Protein AF-A0A5X1YH06-F1 (afdb_monomer)

Solvent-accessible surface area (backbone atoms only — not comparable to full-atom values): 9159 Å² total; per-residue (Å²): 137,83,80,88,64,97,57,54,63,43,76,44,74,48,80,100,64,47,74,45,70,73,28,39,38,62,63,60,91,98,53,84,82,88,75,59,94,88,47,48,71,49,69,48,40,72,98,68,38,80,88,56,46,36,31,66,46,77,48,51,78,91,50,57,86,75,88,73,58,96,88,43,54,69,51,70,48,87,67,61,30,33,47,31,45,50,96,90,47,80,46,78,42,47,48,94,49,87,85,82,89,73,100,66,96,72,88,85,75,99,62,90,84,87,70,95,63,85,53,67,44,62,72,96,60,94,42,55,40,60,64,77,72,74,116

Organism: Salmonella anatum (NCBI:txid58712)

Radius of gyration: 21.92 Å; Cα contacts (8 Å, |Δi|>4): 158; chains: 1; bounding box: 45×40×66 Å

InterPro domains:
  IPR013046 Phage baseplate assembly protein V/Gp45 [TIGR01644] (3-105)
  IPR053861 Bacteriophag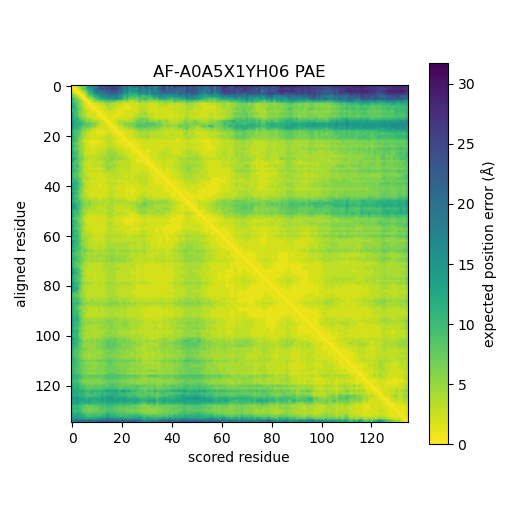e Mu Gp45, N-terminal [PF06890] (3-62)

Secondary structure (DSSP, 8-state):
---S-SSEEEEEE-GGG-EEEEEEE-PPTT----PPTT-EEEEE-GGG-TTS-EEEEEE-TTT------TT-EEEE-TTS-EEEE-SS-EEEE-TTS-----S-S----SS----SS--BSSTTTT--BTTTT--

Nearest PDB structures (foldseek):
  3vto-assembly2_Q  TM=6.132E-01  e=9.838E-02  Muvirus mu
  3vto-assembly2_P  TM=6.714E-01  e=1.768E-01  Muvirus mu
  3le4-assembly1_A-2  TM=3.012E-01  e=1.955E+00  Homo sapiens
  6jjz-assembly2_B  TM=3.883E-01  e=8.977E+00  Mus musculus

Sequence (135 aa):
MDTVRKCQTAGLKLIAGEKKENVEHLEPYGFTSAAQNGAEAVVLFPGGDRSHGVAVVVADRRFRLKGLARGEVALYDDQGQSVTLTRAGIVINGGGKPVIFTNATKARFEMPIESTGDIRDNCDSSGKTMAEMRT

Structure (mmCIF, N/CA/C/O backbone):
data_AF-A0A5X1YH06-F1
#
_entry.id   AF-A0A5X1YH06-F1
#
loop_
_atom_site.group_PDB
_atom_site.id
_atom_site.type_symbol
_atom_site.label_atom_id
_atom_site.label_alt_id
_atom_site.label_comp_id
_atom_site.label_asym_id
_atom_site.label_entity_id
_atom_site.label_seq_id
_atom_site.pdbx_PDB_ins_code
_atom_site.Cartn_x
_atom_site.Cartn_y
_atom_site.Cartn_z
_atom_site.occupancy
_atom_site.B_iso_or_equiv
_atom_site.auth_seq_id
_atom_site.auth_comp_id
_atom_site.auth_asym_id
_atom_site.auth_atom_id
_atom_site.pdbx_PDB_model_num
ATOM 1 N N . MET A 1 1 ? 13.302 25.690 -5.223 1.00 33.88 1 MET A N 1
ATOM 2 C CA . MET A 1 1 ? 12.916 24.833 -4.081 1.00 33.88 1 MET A CA 1
ATOM 3 C C . MET A 1 1 ? 13.514 23.457 -4.286 1.00 33.88 1 MET A C 1
ATOM 5 O O . MET A 1 1 ? 12.927 22.640 -4.992 1.00 33.88 1 MET A O 1
ATOM 9 N N . ASP A 1 2 ? 14.693 23.274 -3.705 1.00 43.78 2 ASP A N 1
ATOM 10 C CA . ASP A 1 2 ? 15.329 21.976 -3.484 1.00 43.78 2 ASP A CA 1
ATOM 11 C C . ASP A 1 2 ? 14.688 21.267 -2.269 1.00 43.78 2 ASP A C 1
ATOM 13 O O . ASP A 1 2 ? 14.085 21.960 -1.445 1.00 43.78 2 ASP A O 1
ATOM 17 N N . THR A 1 3 ? 14.734 19.926 -2.182 1.00 52.53 3 THR A N 1
ATOM 18 C CA . THR A 1 3 ? 13.971 19.163 -1.159 1.00 52.53 3 THR A CA 1
ATOM 19 C C . THR A 1 3 ? 14.508 17.821 -0.605 1.00 52.53 3 THR A C 1
ATOM 21 O O . THR A 1 3 ? 13.859 17.288 0.286 1.00 52.53 3 THR A O 1
ATOM 24 N N . VAL A 1 4 ? 15.591 17.138 -0.996 1.00 56.44 4 VAL A N 1
ATOM 25 C CA . VAL A 1 4 ? 16.700 17.414 -1.934 1.00 56.44 4 VAL A CA 1
ATOM 26 C C . VAL A 1 4 ? 16.511 16.704 -3.297 1.00 56.44 4 VAL A C 1
ATOM 28 O O . VAL A 1 4 ? 17.155 17.014 -4.292 1.00 56.44 4 VAL A O 1
ATOM 31 N N . ARG A 1 5 ? 15.565 15.759 -3.386 1.00 59.47 5 ARG A N 1
ATOM 32 C CA . ARG A 1 5 ? 14.974 15.279 -4.649 1.00 59.47 5 ARG A CA 1
ATOM 33 C C . ARG A 1 5 ? 13.469 15.114 -4.446 1.00 59.47 5 ARG A C 1
ATOM 35 O O . ARG A 1 5 ? 13.033 14.768 -3.352 1.00 59.47 5 ARG A O 1
ATOM 42 N N . LYS A 1 6 ? 12.672 15.403 -5.480 1.00 70.19 6 LYS A N 1
ATOM 43 C CA . LYS A 1 6 ? 11.194 15.293 -5.451 1.00 70.19 6 LYS A CA 1
ATOM 44 C C . LYS A 1 6 ? 10.661 13.989 -6.043 1.00 70.19 6 LYS A C 1
ATOM 46 O O . LYS A 1 6 ? 9.478 13.701 -5.921 1.00 70.19 6 LYS A O 1
ATOM 51 N N . CYS A 1 7 ? 11.535 13.243 -6.701 1.00 80.81 7 CYS A N 1
ATOM 52 C CA . CYS A 1 7 ? 11.257 12.003 -7.397 1.00 80.81 7 CYS A CA 1
ATOM 53 C C . CYS A 1 7 ? 12.199 10.933 -6.832 1.00 80.81 7 CYS A C 1
ATOM 55 O O . CYS A 1 7 ? 13.364 11.232 -6.540 1.00 80.81 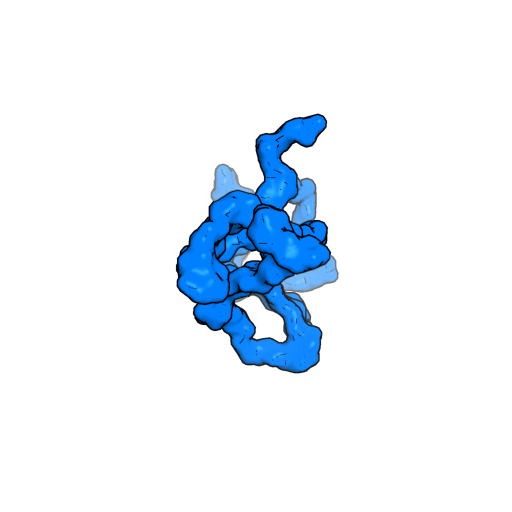7 CYS A O 1
ATOM 57 N N . GLN A 1 8 ? 11.703 9.708 -6.646 1.00 87.38 8 GLN A N 1
ATOM 58 C CA . GLN A 1 8 ? 12.577 8.574 -6.352 1.00 87.38 8 GLN A CA 1
ATOM 59 C C . GLN A 1 8 ? 13.501 8.314 -7.550 1.00 87.38 8 GLN A C 1
ATOM 61 O O . GLN A 1 8 ? 13.123 8.561 -8.692 1.00 87.38 8 GLN A O 1
ATOM 66 N N . THR A 1 9 ? 14.699 7.778 -7.312 1.00 90.94 9 THR A N 1
ATOM 67 C CA . THR A 1 9 ? 15.616 7.414 -8.402 1.00 90.94 9 THR A CA 1
ATOM 68 C C . THR A 1 9 ? 16.095 5.977 -8.284 1.00 90.94 9 THR A C 1
ATOM 70 O O . THR A 1 9 ? 16.655 5.606 -7.255 1.00 90.94 9 THR A O 1
ATOM 73 N N . ALA A 1 10 ? 15.931 5.199 -9.351 1.00 90.31 10 ALA A N 1
ATOM 74 C CA . ALA A 1 10 ? 16.346 3.805 -9.436 1.00 90.31 10 ALA A CA 1
ATOM 75 C C . ALA A 1 10 ? 17.720 3.641 -10.112 1.00 90.31 10 ALA A C 1
ATOM 77 O O . ALA A 1 10 ? 18.076 4.381 -11.036 1.00 90.31 10 ALA A O 1
ATOM 78 N N . GLY A 1 11 ? 18.467 2.626 -9.672 1.00 91.75 11 GLY A N 1
ATOM 79 C CA . GLY A 1 11 ? 19.587 2.044 -10.413 1.00 91.75 11 GLY A CA 1
ATOM 80 C C . GLY A 1 11 ? 19.098 0.825 -11.188 1.00 91.75 11 GLY A C 1
ATOM 81 O O . GLY A 1 11 ? 18.551 -0.104 -10.594 1.00 91.75 11 GLY A O 1
ATOM 82 N N . LEU A 1 12 ? 19.229 0.836 -12.516 1.00 92.38 12 LEU A N 1
ATOM 83 C CA . LEU A 1 12 ? 18.597 -0.141 -13.405 1.00 92.38 12 LEU A CA 1
ATOM 84 C C . LEU A 1 12 ? 19.609 -0.877 -14.287 1.00 92.38 12 LEU A C 1
ATOM 86 O O . LEU A 1 12 ? 20.576 -0.297 -14.780 1.00 92.38 12 LEU A O 1
ATOM 90 N N . LYS A 1 13 ? 19.322 -2.155 -14.560 1.00 93.25 13 LYS A N 1
ATOM 91 C CA . LYS A 1 13 ? 19.965 -2.940 -15.620 1.00 93.25 13 LYS A CA 1
ATOM 92 C C . LYS A 1 13 ? 18.976 -3.118 -16.771 1.00 93.25 13 LYS A C 1
ATOM 94 O O . LYS A 1 13 ? 17.967 -3.800 -16.626 1.00 93.25 13 LYS A O 1
ATOM 99 N N . LEU A 1 14 ? 19.272 -2.487 -17.898 1.00 89.56 14 LEU A N 1
ATOM 100 C CA . LEU A 1 14 ? 18.437 -2.440 -19.094 1.00 89.56 14 LEU A CA 1
ATOM 101 C C . LEU A 1 14 ? 18.787 -3.584 -20.070 1.00 89.56 14 LEU A C 1
ATOM 103 O O . LEU A 1 14 ? 19.610 -4.461 -19.784 1.00 89.56 14 LEU A O 1
ATOM 107 N N . ILE A 1 15 ? 18.158 -3.564 -21.250 1.00 86.88 15 ILE A N 1
ATOM 108 C CA . ILE A 1 15 ? 18.481 -4.448 -22.383 1.00 86.88 15 ILE A CA 1
ATOM 109 C C . ILE A 1 15 ? 19.987 -4.459 -22.702 1.00 86.88 15 ILE A C 1
ATOM 111 O O . ILE A 1 15 ? 20.695 -3.485 -22.455 1.00 86.88 15 ILE A O 1
ATOM 115 N N . ALA A 1 16 ? 20.481 -5.596 -23.202 1.00 86.56 16 ALA A N 1
ATOM 116 C CA . ALA A 1 16 ? 21.910 -5.901 -23.380 1.00 86.56 16 ALA A CA 1
ATOM 117 C C . ALA A 1 16 ? 22.786 -5.790 -22.105 1.00 86.56 16 ALA A C 1
ATOM 119 O O . ALA A 1 16 ? 23.988 -6.029 -22.163 1.00 86.56 16 ALA A O 1
ATOM 120 N N . GLY A 1 17 ? 22.201 -5.500 -20.936 1.00 84.44 17 GLY A N 1
ATOM 121 C CA . GLY A 1 17 ? 22.919 -5.356 -19.672 1.00 84.44 17 GLY A CA 1
ATOM 122 C C . GLY A 1 17 ? 23.487 -3.961 -19.403 1.00 84.44 17 GLY A C 1
ATOM 123 O O . GLY A 1 17 ? 24.251 -3.823 -18.448 1.00 84.44 17 GLY A O 1
ATOM 124 N N . GLU A 1 18 ? 23.103 -2.949 -20.192 1.00 87.31 18 GLU A N 1
ATOM 125 C CA . GLU A 1 18 ? 23.409 -1.537 -19.928 1.00 87.31 18 GLU A CA 1
ATOM 126 C C . GLU A 1 18 ? 22.979 -1.164 -18.498 1.00 87.31 18 GLU A C 1
ATOM 128 O O . GLU A 1 18 ? 21.834 -1.398 -18.108 1.00 87.31 18 GLU A O 1
ATOM 133 N N . LYS A 1 19 ? 23.893 -0.594 -17.705 1.00 92.19 19 LYS A N 1
ATOM 134 C CA . LYS A 1 19 ? 23.580 -0.056 -16.375 1.00 92.19 19 LYS A CA 1
ATOM 135 C C . LYS A 1 19 ? 23.238 1.422 -16.487 1.00 92.19 19 LYS A C 1
ATOM 137 O O . LYS A 1 19 ? 23.985 2.167 -17.120 1.00 92.19 19 LYS A O 1
ATOM 142 N N . LYS A 1 20 ? 22.163 1.851 -15.828 1.00 90.06 20 LYS A N 1
ATOM 143 C CA . LYS A 1 20 ? 21.753 3.254 -15.772 1.00 90.06 20 LYS A C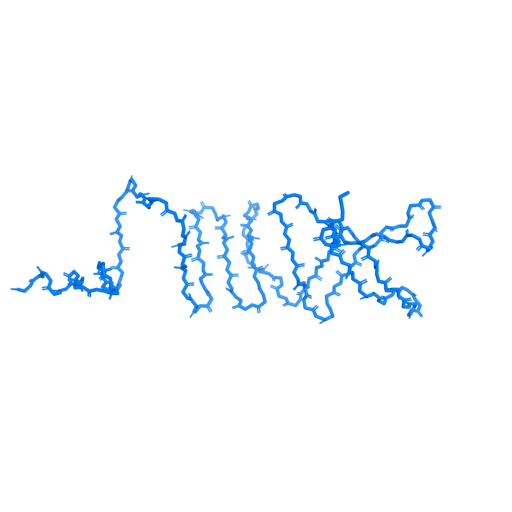A 1
ATOM 144 C C . LYS A 1 20 ? 21.355 3.631 -14.348 1.00 90.06 20 LYS A C 1
ATOM 146 O O . LYS A 1 20 ? 20.375 3.118 -13.817 1.00 90.06 20 LYS A O 1
ATOM 151 N N . GLU A 1 21 ? 22.130 4.528 -13.751 1.00 90.12 21 GLU A N 1
ATOM 152 C CA . GLU A 1 21 ? 21.900 5.061 -12.406 1.00 90.12 21 GLU A CA 1
ATOM 153 C C . GLU A 1 21 ? 21.097 6.367 -12.452 1.00 90.12 21 GLU A C 1
ATOM 155 O O . GLU A 1 21 ? 21.077 7.053 -13.474 1.00 90.12 21 GLU A O 1
ATOM 160 N N . ASN A 1 22 ? 20.501 6.749 -11.319 1.00 89.12 22 ASN A N 1
ATOM 161 C CA . ASN A 1 22 ? 19.702 7.972 -11.156 1.00 89.12 22 ASN A CA 1
ATOM 162 C C . ASN A 1 22 ? 18.487 8.080 -12.112 1.00 89.12 22 ASN A C 1
ATOM 164 O O . ASN A 1 22 ? 18.081 9.187 -12.453 1.00 89.12 22 ASN A O 1
ATOM 168 N N . VAL A 1 23 ? 17.893 6.959 -12.539 1.00 92.44 23 VAL A N 1
ATOM 169 C CA . VAL A 1 23 ? 16.681 6.966 -13.381 1.00 92.44 23 VAL A CA 1
ATOM 170 C C . VAL A 1 23 ? 15.487 7.427 -12.550 1.00 92.44 23 VAL A C 1
ATOM 172 O O . VAL A 1 23 ? 15.152 6.774 -11.564 1.00 92.44 23 VAL A O 1
ATOM 175 N N . GLU A 1 24 ? 14.844 8.528 -12.935 1.00 92.62 24 GLU A N 1
ATOM 176 C CA . GLU A 1 24 ? 13.666 9.061 -12.238 1.00 92.62 24 GLU A CA 1
ATOM 177 C C . GLU A 1 24 ? 12.492 8.071 -12.276 1.00 92.62 24 GLU A C 1
ATOM 179 O O . GLU A 1 24 ? 12.179 7.518 -13.330 1.00 92.62 24 GLU A O 1
ATOM 184 N N . HIS A 1 25 ? 11.842 7.845 -11.132 1.00 93.19 25 HIS A N 1
ATOM 185 C CA . HIS A 1 25 ? 10.648 7.011 -10.985 1.00 93.19 25 HIS A CA 1
ATOM 186 C C . HIS A 1 25 ? 9.422 7.896 -10.718 1.00 93.19 25 HIS A C 1
ATOM 188 O O . HIS A 1 25 ? 9.235 8.414 -9.613 1.00 93.19 25 HIS A O 1
ATOM 194 N N . LEU A 1 26 ? 8.593 8.094 -11.746 1.00 92.44 26 LEU A N 1
ATOM 195 C CA . LEU A 1 26 ? 7.385 8.917 -11.657 1.00 92.44 26 LEU A CA 1
ATOM 196 C C . LEU A 1 26 ? 6.224 8.108 -11.071 1.00 92.44 26 LEU A C 1
ATOM 198 O O . LEU A 1 26 ? 5.543 7.364 -11.775 1.00 92.44 26 LEU A O 1
ATOM 202 N N . GLU A 1 27 ? 5.997 8.282 -9.772 1.00 91.12 27 GLU A N 1
ATOM 203 C CA . GLU A 1 27 ? 4.924 7.615 -9.032 1.00 91.12 27 GLU A CA 1
ATOM 204 C C . GLU A 1 27 ? 3.596 8.405 -9.106 1.00 91.12 27 GLU A C 1
ATOM 206 O O . GLU A 1 27 ? 3.608 9.640 -9.060 1.00 91.12 27 GLU A O 1
ATOM 211 N N . PRO A 1 28 ? 2.426 7.737 -9.202 1.00 91.25 28 PRO A N 1
ATOM 212 C CA . PRO A 1 28 ? 1.127 8.405 -9.132 1.00 91.25 28 PRO A CA 1
ATOM 213 C C . PRO A 1 28 ? 0.911 9.111 -7.786 1.00 91.25 28 PRO A C 1
ATOM 215 O O . PRO A 1 28 ? 1.183 8.543 -6.731 1.00 91.25 28 PRO A O 1
ATOM 218 N N . TYR A 1 29 ? 0.355 10.327 -7.802 1.00 89.31 29 TYR A N 1
ATOM 219 C CA . TYR A 1 29 ? 0.105 11.094 -6.576 1.00 89.31 29 TYR A CA 1
ATOM 220 C C . TYR A 1 29 ? -0.714 10.297 -5.542 1.00 89.31 29 TYR A C 1
ATOM 222 O O . TYR A 1 29 ? -1.756 9.727 -5.865 1.00 89.31 29 TYR A O 1
ATOM 230 N N . GLY A 1 30 ? -0.240 10.285 -4.293 1.00 87.56 30 GLY A N 1
ATOM 231 C CA . GLY A 1 30 ? -0.825 9.513 -3.191 1.00 87.56 30 GLY A CA 1
ATOM 232 C C . GLY A 1 30 ? -0.297 8.078 -3.059 1.00 87.56 30 GLY A C 1
ATOM 233 O O . GLY A 1 30 ? -0.593 7.427 -2.061 1.00 87.56 30 GLY A O 1
ATOM 234 N N . PHE A 1 31 ? 0.516 7.601 -4.007 1.00 90.25 31 PHE A N 1
ATOM 235 C CA . PHE A 1 31 ? 1.160 6.288 -3.973 1.00 90.25 31 PHE A CA 1
ATOM 236 C C . PHE A 1 31 ? 2.682 6.449 -4.011 1.00 90.25 31 PHE A C 1
ATOM 238 O O . PHE A 1 31 ? 3.209 7.286 -4.737 1.00 90.25 31 PHE A O 1
ATOM 245 N N . THR A 1 32 ? 3.396 5.644 -3.228 1.00 90.25 32 THR A N 1
ATOM 246 C CA . THR A 1 32 ? 4.860 5.566 -3.278 1.00 90.25 32 THR A CA 1
ATOM 247 C C . THR A 1 32 ? 5.327 4.191 -2.807 1.00 90.25 32 THR A C 1
ATOM 249 O O . THR A 1 32 ? 4.660 3.558 -1.985 1.00 90.25 32 THR A O 1
ATOM 252 N N . SER A 1 33 ? 6.430 3.691 -3.360 1.00 90.69 33 SER A N 1
ATOM 253 C CA . SER A 1 33 ? 6.914 2.329 -3.135 1.00 90.69 33 SER A CA 1
ATOM 254 C C . SER A 1 33 ? 8.440 2.242 -3.183 1.00 90.69 33 SER A C 1
ATOM 256 O O . SER A 1 33 ? 9.074 2.707 -4.126 1.00 90.69 33 SER A O 1
ATOM 258 N N . ALA A 1 34 ? 9.040 1.609 -2.174 1.00 91.56 34 ALA A N 1
ATOM 259 C CA . ALA A 1 34 ? 10.463 1.270 -2.150 1.00 91.56 34 ALA A CA 1
ATOM 260 C C . ALA A 1 34 ? 10.616 -0.224 -2.474 1.00 91.56 34 ALA A C 1
ATOM 262 O O . ALA A 1 34 ? 10.677 -1.066 -1.579 1.00 91.56 34 ALA A O 1
ATOM 263 N N . ALA A 1 35 ? 10.574 -0.568 -3.763 1.00 90.69 35 ALA A N 1
ATOM 264 C CA . ALA A 1 35 ? 10.578 -1.963 -4.200 1.00 90.69 35 ALA A CA 1
ATOM 265 C C . ALA A 1 35 ? 11.908 -2.680 -3.889 1.00 90.69 35 ALA A C 1
ATOM 267 O O . ALA A 1 35 ? 12.988 -2.097 -3.977 1.00 90.69 35 ALA A O 1
ATOM 268 N N . GLN A 1 36 ? 11.824 -3.973 -3.564 1.00 92.94 36 GLN A N 1
ATOM 269 C CA . GLN A 1 36 ? 12.982 -4.803 -3.224 1.00 92.94 36 GLN A CA 1
ATOM 270 C C . GLN A 1 36 ? 13.962 -4.962 -4.399 1.00 92.94 36 GLN A C 1
ATOM 272 O O . GLN A 1 36 ? 13.566 -5.046 -5.563 1.00 92.94 36 GLN A O 1
ATOM 277 N N . ASN A 1 37 ? 15.254 -5.124 -4.093 1.00 93.38 37 ASN A N 1
ATOM 278 C CA . ASN A 1 37 ? 16.281 -5.403 -5.104 1.00 93.38 37 ASN A CA 1
ATOM 279 C C . ASN A 1 37 ? 15.906 -6.627 -5.964 1.00 93.38 37 ASN A C 1
ATOM 281 O O . ASN A 1 37 ? 15.578 -7.701 -5.446 1.00 93.38 37 ASN A O 1
ATOM 285 N N . GLY A 1 38 ? 15.953 -6.461 -7.288 1.00 92.50 38 GLY A N 1
ATOM 286 C CA . GLY A 1 38 ? 15.474 -7.450 -8.262 1.00 92.50 38 GLY A CA 1
ATOM 287 C C . GLY A 1 38 ? 14.012 -7.283 -8.701 1.00 92.50 38 GLY A C 1
ATOM 288 O O . GLY A 1 38 ? 13.535 -8.113 -9.470 1.00 92.50 38 GLY A O 1
ATOM 289 N N . ALA A 1 39 ? 13.317 -6.231 -8.255 1.00 94.81 39 ALA A N 1
ATOM 290 C CA . ALA A 1 39 ? 12.080 -5.771 -8.884 1.00 94.81 39 ALA A CA 1
ATOM 291 C C . ALA A 1 39 ? 12.319 -5.293 -10.334 1.00 94.81 39 ALA A C 1
ATOM 293 O O . ALA A 1 39 ? 13.442 -4.989 -10.742 1.00 94.81 39 ALA A O 1
ATOM 294 N N . GLU A 1 40 ? 11.248 -5.232 -11.120 1.00 94.69 40 GLU A N 1
ATOM 295 C CA . GLU A 1 40 ? 11.279 -4.978 -12.561 1.00 94.69 40 GLU A CA 1
ATOM 296 C C . GLU A 1 40 ? 10.732 -3.581 -12.877 1.00 94.69 40 GLU A C 1
ATOM 298 O O . GLU A 1 40 ? 9.680 -3.201 -12.364 1.00 94.69 40 GLU A O 1
ATOM 303 N N . ALA A 1 41 ? 11.411 -2.826 -13.745 1.00 94.31 41 ALA A N 1
ATOM 304 C CA . ALA A 1 41 ? 11.006 -1.474 -14.130 1.00 94.31 41 ALA A CA 1
ATOM 305 C C . ALA A 1 41 ? 10.596 -1.389 -15.609 1.00 94.31 41 ALA A C 1
ATOM 307 O O . ALA A 1 41 ? 11.314 -1.866 -16.490 1.00 94.31 41 ALA A O 1
ATOM 308 N N . VAL A 1 42 ? 9.483 -0.709 -15.890 1.00 94.69 42 VAL A N 1
ATOM 309 C CA . VAL A 1 42 ? 9.126 -0.236 -17.235 1.00 94.69 42 VAL A CA 1
ATOM 310 C C . VAL A 1 42 ? 9.666 1.182 -17.394 1.00 94.69 42 VAL A C 1
ATOM 312 O O . VAL A 1 42 ? 9.263 2.088 -16.663 1.00 94.69 42 VAL A O 1
ATOM 315 N N . VAL A 1 43 ? 10.580 1.367 -18.350 1.00 95.12 43 VAL A N 1
ATOM 316 C CA . VAL A 1 43 ? 11.286 2.633 -18.597 1.00 95.12 43 VAL A CA 1
ATOM 317 C C . VAL A 1 43 ? 10.891 3.197 -19.957 1.00 95.12 43 VAL A C 1
ATOM 319 O O . VAL A 1 43 ? 10.986 2.502 -20.970 1.00 95.12 43 VAL A O 1
ATOM 322 N N . LEU A 1 44 ? 10.482 4.463 -19.980 1.00 95.25 44 LEU A N 1
ATOM 323 C CA . LEU A 1 44 ? 10.273 5.242 -21.195 1.00 95.25 44 LEU A CA 1
ATOM 324 C C . LEU A 1 44 ? 11.520 6.077 -21.507 1.00 95.25 44 LEU A C 1
ATOM 326 O O . LEU A 1 44 ? 12.196 6.564 -20.603 1.00 95.25 44 LEU A O 1
ATOM 330 N N . PHE A 1 45 ? 11.783 6.273 -22.797 1.00 94.38 45 PHE A N 1
ATOM 331 C CA . PHE A 1 45 ? 12.848 7.133 -23.317 1.00 94.38 45 PHE A CA 1
ATOM 332 C C . PHE A 1 45 ? 12.208 8.150 -24.275 1.00 94.38 45 PHE A C 1
ATOM 334 O O . PHE A 1 45 ? 11.938 7.804 -25.431 1.00 94.38 45 PHE A O 1
ATOM 341 N N . PRO A 1 46 ? 11.863 9.367 -23.810 1.00 92.69 46 PRO A N 1
ATOM 342 C CA . PRO A 1 46 ? 11.206 10.380 -24.635 1.00 92.69 46 PRO A CA 1
ATOM 343 C C . PRO A 1 46 ? 12.019 10.695 -25.898 1.00 92.69 46 PRO A C 1
ATOM 345 O O . PRO A 1 46 ? 13.231 10.878 -25.841 1.00 92.69 46 PRO A O 1
ATOM 348 N N . GLY A 1 47 ? 11.364 10.695 -27.063 1.00 92.94 47 GLY A N 1
ATOM 349 C CA . GLY A 1 47 ? 12.038 10.878 -28.358 1.00 92.94 47 GLY A CA 1
ATOM 350 C C . GLY A 1 47 ? 13.043 9.776 -28.742 1.00 92.94 47 GLY A C 1
ATOM 351 O O . GLY A 1 47 ? 13.726 9.916 -29.750 1.00 92.94 47 GLY A O 1
ATOM 352 N N . GLY A 1 48 ? 13.145 8.692 -27.963 1.00 90.94 48 GLY A N 1
ATOM 353 C CA . GLY A 1 48 ? 14.167 7.654 -28.118 1.00 90.94 48 GLY A CA 1
ATOM 354 C C . GLY A 1 48 ? 15.513 7.972 -27.452 1.00 90.94 48 GLY A C 1
ATOM 355 O O . GLY A 1 48 ? 16.436 7.164 -27.569 1.00 90.94 48 GLY A O 1
ATOM 356 N N . ASP A 1 49 ? 15.647 9.098 -26.740 1.00 89.94 49 ASP A N 1
ATOM 357 C CA . ASP A 1 49 ? 16.909 9.472 -26.098 1.00 89.94 49 ASP A CA 1
ATOM 358 C C . ASP A 1 49 ? 17.241 8.557 -24.908 1.00 89.94 49 ASP A C 1
ATOM 360 O O . ASP A 1 49 ? 16.649 8.653 -23.834 1.00 89.94 49 ASP A O 1
ATOM 364 N N . ARG A 1 50 ? 18.251 7.693 -25.073 1.00 89.00 50 ARG A N 1
ATOM 365 C CA . ARG A 1 50 ? 18.756 6.820 -23.999 1.00 89.00 50 ARG A CA 1
ATOM 366 C C . ARG A 1 50 ? 19.482 7.581 -22.886 1.00 89.00 50 ARG A C 1
ATOM 368 O O . ARG A 1 50 ? 19.698 7.008 -21.815 1.00 89.00 50 ARG A O 1
ATOM 375 N N . SER A 1 51 ? 19.853 8.848 -23.089 1.00 87.19 51 SER A N 1
ATOM 376 C CA . SER A 1 51 ? 20.423 9.692 -22.033 1.00 87.19 51 SER A CA 1
ATOM 377 C C . SER A 1 51 ? 19.384 9.977 -20.941 1.00 87.19 51 SER A C 1
ATOM 379 O O . SER A 1 51 ? 19.695 9.822 -19.756 1.00 87.19 51 SER A O 1
ATOM 381 N N . HIS A 1 52 ? 18.130 10.224 -21.327 1.00 88.50 52 HIS A N 1
ATOM 382 C CA . HIS A 1 52 ? 17.029 10.578 -20.438 1.00 88.50 52 HIS A CA 1
ATOM 383 C C . HIS A 1 52 ? 15.969 9.462 -20.384 1.00 88.50 52 HIS A C 1
ATOM 385 O O . HIS A 1 52 ? 14.997 9.442 -21.134 1.00 88.50 52 HIS A O 1
ATOM 391 N N . GLY A 1 53 ? 16.179 8.502 -19.479 1.00 92.06 53 GLY A N 1
ATOM 392 C CA . GLY A 1 53 ? 15.208 7.442 -19.189 1.00 92.06 53 GLY A CA 1
ATOM 393 C C . GLY A 1 53 ? 14.374 7.770 -17.954 1.00 92.06 53 GLY A C 1
ATOM 394 O O . GLY A 1 53 ? 14.919 8.291 -16.983 1.00 92.06 53 GLY A O 1
ATOM 395 N N . VAL A 1 54 ? 13.090 7.412 -17.980 1.00 94.06 54 VAL A N 1
ATOM 396 C CA . VAL A 1 54 ? 12.135 7.612 -16.878 1.00 94.06 54 VAL A CA 1
ATOM 397 C C . VAL A 1 54 ? 11.390 6.307 -16.599 1.00 94.06 54 VAL A C 1
ATOM 399 O O . VAL A 1 54 ? 10.739 5.759 -17.488 1.00 94.06 54 VAL A O 1
ATOM 402 N N . ALA A 1 55 ? 11.474 5.795 -15.374 1.00 95.06 55 ALA A N 1
ATOM 403 C CA . ALA A 1 55 ? 10.679 4.662 -14.919 1.00 95.06 55 ALA A CA 1
ATOM 404 C C . ALA A 1 55 ? 9.245 5.118 -14.599 1.00 95.06 55 ALA A C 1
ATOM 406 O O . ALA A 1 55 ? 9.038 6.074 -13.854 1.00 95.06 55 ALA A O 1
ATOM 407 N N . VAL A 1 56 ? 8.254 4.423 -15.162 1.00 94.44 56 VAL A N 1
ATOM 408 C CA . VAL A 1 56 ? 6.817 4.752 -15.014 1.00 94.44 56 VAL A CA 1
ATOM 409 C C . VAL A 1 56 ? 6.008 3.659 -14.315 1.00 94.44 56 VAL A C 1
ATOM 411 O O . VAL A 1 56 ? 4.869 3.885 -13.919 1.00 94.44 56 VAL A O 1
ATOM 414 N N . VAL A 1 57 ? 6.592 2.469 -14.166 1.00 94.19 57 VAL A N 1
ATOM 415 C CA . VAL A 1 57 ? 6.098 1.384 -13.312 1.00 94.19 57 VAL A CA 1
ATOM 416 C C . VAL A 1 57 ? 7.312 0.649 -12.760 1.00 94.19 57 VAL A C 1
ATOM 418 O O . VAL A 1 57 ? 8.167 0.232 -13.543 1.00 94.19 57 VAL A O 1
ATOM 421 N N . VAL A 1 58 ? 7.358 0.426 -11.449 1.00 94.75 58 VAL A N 1
ATOM 422 C CA . VAL A 1 58 ? 8.217 -0.587 -10.822 1.00 94.75 58 VAL A CA 1
ATOM 423 C C . VAL A 1 58 ? 7.317 -1.644 -10.184 1.00 94.75 58 VAL A C 1
ATOM 425 O O . VAL A 1 58 ? 6.367 -1.316 -9.477 1.00 94.75 58 VAL A O 1
ATOM 428 N N . ALA A 1 59 ? 7.579 -2.919 -10.467 1.00 94.38 59 ALA A N 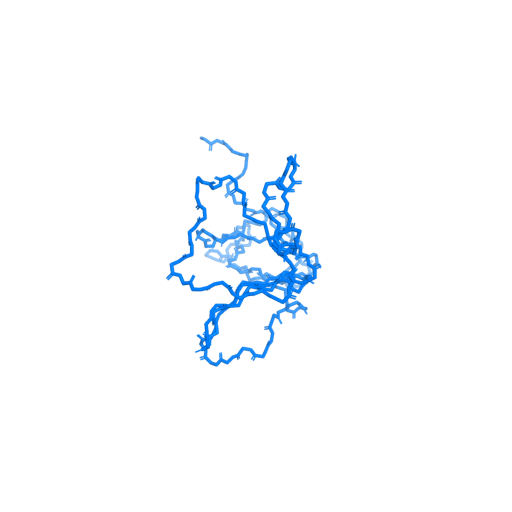1
ATOM 429 C CA . ALA A 1 59 ? 6.753 -4.035 -10.026 1.00 94.38 59 ALA A CA 1
ATOM 430 C C . ALA A 1 59 ? 7.610 -5.201 -9.526 1.00 94.38 59 ALA A C 1
ATOM 432 O O . ALA A 1 59 ? 8.570 -5.607 -10.177 1.00 94.38 59 ALA A O 1
ATOM 433 N N . ASP A 1 60 ? 7.222 -5.795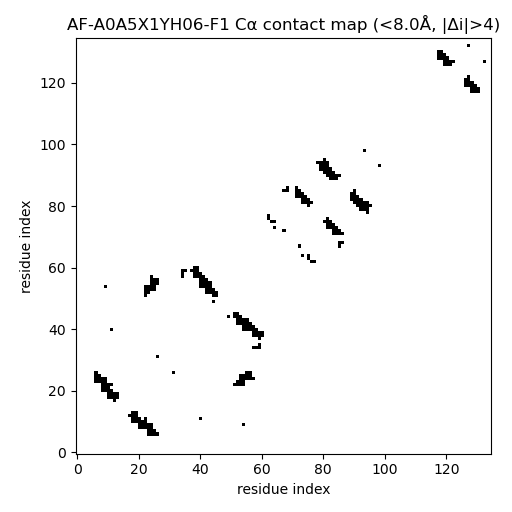 -8.397 1.00 95.56 60 ASP A N 1
ATOM 434 C CA . ASP A 1 60 ? 7.831 -7.030 -7.911 1.00 95.56 60 ASP A CA 1
ATOM 435 C C . ASP A 1 60 ? 6.853 -8.206 -8.012 1.00 95.56 60 ASP A C 1
ATOM 437 O O . ASP A 1 60 ? 5.975 -8.418 -7.170 1.00 95.56 60 ASP A O 1
ATOM 441 N N . ARG A 1 61 ? 7.013 -9.008 -9.071 1.00 94.50 61 ARG A N 1
ATOM 442 C CA . ARG A 1 61 ? 6.164 -10.183 -9.308 1.00 94.50 61 ARG A CA 1
ATOM 443 C C . ARG A 1 61 ? 6.351 -11.303 -8.278 1.00 94.50 61 ARG A C 1
ATOM 445 O O . ARG A 1 61 ? 5.499 -12.191 -8.228 1.00 94.50 61 ARG A O 1
ATOM 452 N N . ARG A 1 62 ? 7.419 -11.283 -7.462 1.00 96.25 62 ARG A N 1
ATOM 453 C CA . ARG A 1 62 ? 7.661 -12.281 -6.400 1.00 96.25 62 ARG A CA 1
ATOM 454 C C . ARG A 1 62 ? 6.575 -12.201 -5.328 1.00 96.25 62 ARG A C 1
ATOM 456 O O . ARG A 1 62 ? 6.056 -13.230 -4.903 1.00 96.25 62 ARG A O 1
ATOM 463 N N . PHE A 1 63 ? 6.192 -10.975 -4.975 1.00 95.94 63 PHE A N 1
ATOM 464 C CA . PHE A 1 63 ? 5.280 -10.661 -3.872 1.00 95.94 63 PHE A CA 1
ATOM 465 C C . PHE A 1 63 ? 3.868 -10.267 -4.325 1.00 95.94 63 PHE A C 1
ATOM 467 O O . PHE A 1 63 ? 3.010 -9.976 -3.496 1.00 95.94 63 PHE A O 1
ATOM 474 N N . ARG A 1 64 ? 3.591 -10.267 -5.638 1.00 95.62 64 ARG A N 1
ATOM 475 C CA . ARG A 1 64 ? 2.280 -9.893 -6.187 1.00 95.62 64 ARG A CA 1
ATOM 476 C C . ARG A 1 64 ? 1.152 -10.708 -5.545 1.00 95.62 64 ARG A C 1
ATOM 478 O O . ARG A 1 64 ? 1.047 -11.907 -5.803 1.00 95.62 64 ARG A O 1
ATOM 485 N N . LEU A 1 65 ? 0.274 -10.031 -4.796 1.00 95.56 65 LEU A N 1
ATOM 486 C CA . LEU A 1 65 ? -0.943 -10.606 -4.209 1.00 95.56 65 LEU A CA 1
ATOM 487 C C . LEU A 1 65 ? -1.804 -11.324 -5.271 1.00 95.56 65 LEU A C 1
ATOM 489 O O . LEU A 1 65 ? -2.017 -10.801 -6.370 1.00 95.56 65 LEU A O 1
ATOM 493 N N . LYS A 1 66 ? -2.298 -12.522 -4.934 1.00 95.88 66 LYS A N 1
ATOM 494 C CA . LYS A 1 66 ? -3.027 -13.451 -5.823 1.00 95.88 66 LYS A CA 1
ATOM 495 C C . LYS A 1 66 ? -4.421 -13.748 -5.259 1.00 95.88 66 LYS A C 1
ATOM 497 O O . LYS A 1 66 ? -4.691 -13.455 -4.102 1.00 95.88 66 LYS A O 1
ATOM 502 N N . GLY A 1 67 ? -5.292 -14.352 -6.068 1.00 95.69 67 GLY A N 1
ATOM 503 C CA . GLY A 1 67 ? -6.603 -14.849 -5.622 1.00 95.69 67 GLY A CA 1
ATOM 504 C C . GLY A 1 67 ? -7.744 -13.824 -5.578 1.00 95.69 67 GLY A C 1
ATOM 505 O O . GLY A 1 67 ? -8.870 -14.218 -5.301 1.00 95.69 67 GLY A O 1
ATOM 506 N N . LEU A 1 68 ? -7.484 -12.549 -5.894 1.00 97.56 68 LEU A N 1
ATOM 507 C CA . LEU A 1 68 ? -8.516 -11.507 -5.996 1.00 97.56 68 LEU A CA 1
ATOM 508 C C . LEU A 1 68 ? -9.597 -11.868 -7.030 1.00 97.56 68 LEU A C 1
ATOM 510 O O . LEU A 1 68 ? -9.284 -12.279 -8.154 1.00 97.56 68 LEU A O 1
ATOM 514 N N . ALA A 1 69 ? -10.863 -11.639 -6.684 1.00 98.06 69 ALA A N 1
ATOM 515 C CA . ALA A 1 69 ? -11.979 -11.727 -7.616 1.00 98.06 69 ALA A CA 1
ATOM 516 C C . ALA A 1 69 ? -11.979 -10.546 -8.608 1.00 98.06 69 ALA A C 1
ATOM 518 O O . ALA A 1 69 ? -11.308 -9.525 -8.429 1.00 98.06 69 ALA A O 1
ATOM 519 N N . ARG A 1 70 ? -12.739 -10.671 -9.706 1.00 97.75 70 ARG A N 1
ATOM 520 C CA . ARG A 1 70 ? -12.724 -9.682 -10.800 1.00 97.75 70 ARG A CA 1
ATOM 521 C C . ARG A 1 70 ? -13.145 -8.287 -10.320 1.00 97.75 70 ARG A C 1
ATOM 523 O O . ARG A 1 70 ? -14.308 -8.052 -9.988 1.00 97.75 70 ARG A O 1
ATOM 530 N N . GLY A 1 71 ? -12.192 -7.355 -10.366 1.00 97.50 71 GLY A N 1
ATOM 531 C CA . GLY A 1 71 ? -12.366 -5.946 -10.004 1.00 97.50 71 GLY A CA 1
ATOM 532 C C . GLY A 1 71 ? -12.338 -5.658 -8.498 1.00 97.50 71 GLY A C 1
ATOM 533 O O . GLY A 1 71 ? -12.803 -4.595 -8.090 1.00 97.50 71 GLY A O 1
ATOM 534 N N . GLU A 1 72 ? -11.840 -6.589 -7.685 1.00 98.50 72 GLU A N 1
ATOM 535 C CA . GLU A 1 72 ? -11.288 -6.272 -6.364 1.00 98.50 72 GLU A CA 1
ATOM 536 C C . GLU A 1 72 ? -9.905 -5.622 -6.526 1.00 98.50 72 GLU A C 1
ATOM 538 O O . GLU A 1 72 ? -9.199 -5.876 -7.508 1.00 98.50 72 GLU A O 1
ATOM 543 N N . VAL A 1 73 ? -9.507 -4.784 -5.570 1.00 97.94 73 VAL A N 1
ATOM 544 C CA 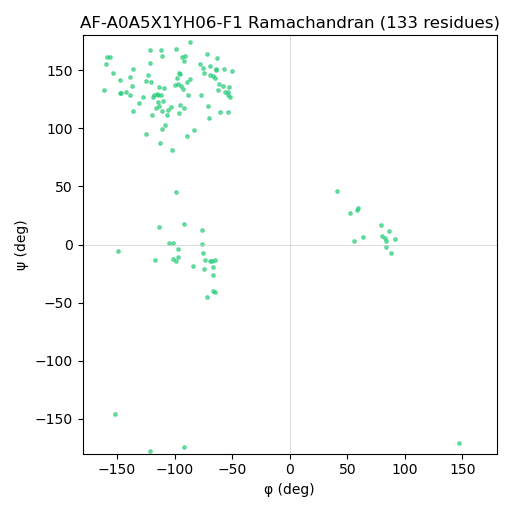. VAL A 1 73 ? -8.217 -4.071 -5.590 1.00 97.94 73 VAL A CA 1
ATOM 545 C C . VAL A 1 73 ? -7.554 -4.117 -4.218 1.00 97.94 73 VAL A C 1
ATOM 547 O O . VAL A 1 73 ? -8.242 -4.186 -3.202 1.00 97.94 73 VAL A O 1
ATOM 550 N N . ALA A 1 74 ? -6.221 -4.082 -4.181 1.00 97.62 74 ALA A N 1
ATOM 551 C CA . ALA A 1 74 ? -5.462 -4.167 -2.939 1.00 97.62 74 ALA A CA 1
ATOM 552 C C . ALA A 1 74 ? -4.157 -3.366 -2.985 1.00 97.62 74 ALA A C 1
ATOM 554 O O . ALA A 1 74 ? -3.434 -3.415 -3.983 1.00 97.62 74 ALA A O 1
ATOM 555 N N . LEU A 1 75 ? -3.833 -2.727 -1.863 1.00 97.19 75 LEU A N 1
ATOM 556 C CA . LEU A 1 75 ? -2.468 -2.364 -1.480 1.00 97.19 75 LEU A CA 1
ATOM 557 C C . LEU A 1 75 ? -1.868 -3.536 -0.693 1.00 97.19 75 LEU A C 1
ATOM 559 O O . LEU A 1 75 ? -2.583 -4.157 0.092 1.00 97.19 75 LEU A O 1
ATOM 563 N N . TYR A 1 76 ? -0.595 -3.862 -0.913 1.00 97.25 76 TYR A N 1
ATOM 564 C CA . TYR A 1 76 ? 0.086 -5.004 -0.285 1.00 97.25 76 TYR A CA 1
ATOM 565 C C . TYR A 1 76 ? 1.610 -4.797 -0.237 1.00 97.25 76 TYR A C 1
ATOM 567 O O . TYR A 1 76 ? 2.131 -3.980 -0.997 1.00 97.25 76 TYR A O 1
ATOM 575 N N . ASP A 1 77 ? 2.312 -5.542 0.624 1.00 96.62 77 ASP A N 1
ATOM 576 C CA . ASP A 1 77 ? 3.782 -5.547 0.732 1.00 96.62 77 ASP A CA 1
ATOM 577 C C . ASP A 1 77 ? 4.409 -6.943 0.506 1.00 96.62 77 ASP A C 1
ATOM 579 O O . ASP A 1 77 ? 3.720 -7.921 0.202 1.00 96.62 77 ASP A O 1
ATOM 583 N N . ASP A 1 78 ? 5.735 -7.038 0.636 1.00 95.88 78 ASP A N 1
ATOM 584 C CA . ASP A 1 78 ? 6.519 -8.280 0.554 1.00 95.88 78 ASP A CA 1
ATOM 585 C C . ASP A 1 78 ? 6.415 -9.173 1.803 1.00 95.88 78 ASP A C 1
ATOM 587 O O . ASP A 1 78 ? 6.883 -10.312 1.800 1.00 95.88 78 ASP A O 1
ATOM 591 N N . GLN A 1 79 ? 5.764 -8.682 2.858 1.00 96.75 79 GLN A N 1
ATOM 592 C CA . GLN A 1 79 ? 5.653 -9.312 4.173 1.00 96.75 79 GLN A CA 1
ATOM 593 C C . GLN A 1 79 ? 4.211 -9.748 4.500 1.00 96.75 79 GLN A C 1
ATOM 595 O O . GLN A 1 79 ? 3.899 -10.049 5.652 1.00 96.75 79 GLN A O 1
ATOM 600 N N . GLY A 1 80 ? 3.330 -9.800 3.494 1.00 96.12 80 GLY A N 1
ATOM 601 C CA . GLY A 1 80 ? 1.962 -10.313 3.604 1.00 96.12 80 GLY A CA 1
ATOM 602 C C . GLY A 1 80 ? 0.938 -9.343 4.202 1.00 96.12 80 GLY A C 1
ATOM 603 O O . GLY A 1 80 ? -0.205 -9.746 4.435 1.00 96.12 80 GLY A O 1
ATOM 604 N N . GLN A 1 81 ? 1.302 -8.080 4.436 1.00 98.25 81 GLN A N 1
ATOM 605 C CA . GLN A 1 81 ? 0.348 -7.045 4.836 1.00 98.25 81 GLN A CA 1
ATOM 606 C C . GLN A 1 81 ? -0.503 -6.628 3.634 1.00 98.25 81 GLN A C 1
ATOM 608 O O . GLN A 1 81 ? -0.024 -6.625 2.499 1.00 98.25 81 GLN A O 1
ATOM 613 N N . SER A 1 82 ? -1.767 -6.260 3.856 1.00 98.31 82 SER A N 1
ATOM 614 C CA . SER A 1 82 ? -2.606 -5.682 2.798 1.00 98.31 82 SER A CA 1
ATOM 615 C C . SER A 1 82 ? -3.810 -4.887 3.302 1.00 98.31 82 SER A C 1
ATOM 617 O O . SER A 1 82 ? -4.351 -5.142 4.377 1.00 98.31 82 SER A O 1
ATOM 619 N N . VAL A 1 83 ? -4.272 -3.958 2.463 1.00 98.31 83 VAL A N 1
ATOM 620 C CA . VAL A 1 83 ? -5.600 -3.335 2.542 1.00 98.31 83 VAL A CA 1
ATOM 621 C C . VAL A 1 83 ? -6.320 -3.666 1.241 1.00 98.31 83 VAL A C 1
ATOM 623 O O . VAL A 1 83 ? -5.913 -3.203 0.175 1.00 98.31 83 VAL A O 1
ATOM 626 N N . THR A 1 84 ? -7.363 -4.492 1.322 1.00 98.62 84 THR A N 1
ATOM 627 C CA . THR A 1 84 ? -8.071 -5.052 0.162 1.00 98.62 84 THR A CA 1
ATOM 628 C C . THR A 1 84 ? -9.533 -4.616 0.148 1.00 98.62 84 THR A C 1
ATOM 630 O O . THR A 1 84 ? -10.261 -4.823 1.117 1.00 98.62 84 THR A O 1
ATOM 633 N N . LEU A 1 85 ? -9.980 -4.056 -0.977 1.00 98.56 85 LEU A N 1
ATOM 634 C CA . LEU A 1 85 ? -11.386 -3.779 -1.265 1.00 98.56 85 LEU A CA 1
ATOM 635 C C . LEU A 1 85 ? -11.991 -5.019 -1.942 1.00 98.56 85 LEU A C 1
ATOM 637 O O . LEU A 1 85 ? -11.867 -5.194 -3.158 1.00 98.56 85 LEU A O 1
ATOM 641 N N . THR A 1 86 ? -12.593 -5.901 -1.141 1.00 98.38 86 THR A N 1
ATOM 642 C CA . THR A 1 86 ? -13.231 -7.143 -1.617 1.00 98.38 86 THR A CA 1
ATOM 643 C C . THR A 1 86 ? -14.682 -6.901 -2.046 1.00 98.38 86 THR A C 1
ATOM 645 O O . THR A 1 86 ? -15.244 -5.825 -1.830 1.00 98.38 86 THR A O 1
ATOM 648 N N . ARG A 1 87 ? -15.342 -7.919 -2.608 1.00 97.94 87 ARG A N 1
ATOM 649 C CA . ARG A 1 87 ? -16.794 -7.905 -2.862 1.00 97.94 87 ARG A CA 1
ATOM 650 C C . ARG A 1 87 ? -17.663 -8.055 -1.611 1.00 97.94 87 ARG A C 1
ATOM 652 O O . ARG A 1 87 ? -18.851 -7.768 -1.698 1.00 97.94 87 ARG A O 1
ATOM 659 N N . ALA A 1 88 ? -17.091 -8.455 -0.476 1.00 98.00 88 ALA A N 1
ATOM 660 C CA . ALA A 1 88 ? -17.796 -8.573 0.804 1.00 98.00 88 ALA A CA 1
ATOM 661 C C . ALA A 1 88 ? -17.574 -7.367 1.742 1.00 98.00 88 ALA A C 1
ATOM 663 O O . ALA A 1 88 ? -18.298 -7.212 2.720 1.00 98.00 88 ALA A O 1
ATOM 664 N N . GLY A 1 89 ? -16.580 -6.517 1.459 1.00 97.69 89 GLY A N 1
ATOM 665 C CA . GLY A 1 89 ? -16.190 -5.388 2.308 1.00 97.69 89 GLY A CA 1
ATOM 666 C C . GLY A 1 89 ? -14.688 -5.091 2.262 1.00 97.69 89 GLY A C 1
ATOM 667 O O . GLY A 1 89 ? -13.948 -5.644 1.444 1.00 97.69 89 GLY A O 1
ATOM 668 N N . ILE A 1 90 ? -14.225 -4.208 3.145 1.00 98.50 90 ILE A N 1
ATOM 669 C CA . ILE A 1 90 ? -12.801 -3.871 3.274 1.00 98.50 90 ILE A CA 1
ATOM 670 C C . ILE A 1 90 ? -12.138 -4.84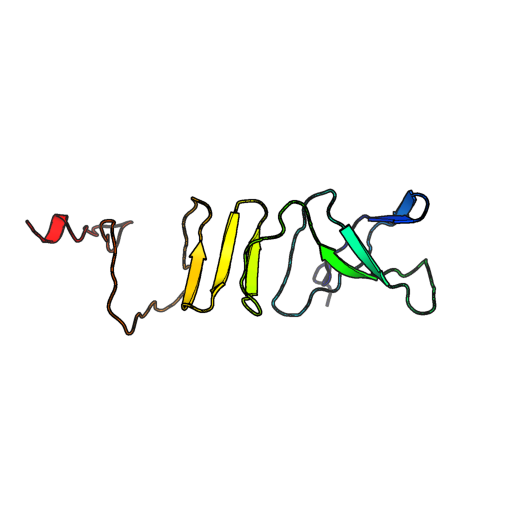1 4.253 1.00 98.50 90 ILE A C 1
ATOM 672 O O . ILE A 1 90 ? -12.607 -4.999 5.376 1.00 98.50 90 ILE A O 1
ATOM 676 N N . VAL A 1 91 ? -11.026 -5.452 3.843 1.00 98.25 91 VAL A N 1
ATOM 677 C CA . VAL A 1 91 ? -10.196 -6.310 4.698 1.00 98.25 91 VAL A CA 1
ATOM 678 C C . VAL A 1 91 ? -8.837 -5.648 4.895 1.00 98.25 91 VAL A C 1
ATOM 680 O O . VAL A 1 91 ? -8.127 -5.380 3.924 1.00 98.25 91 VAL A O 1
ATOM 683 N N . ILE A 1 92 ? -8.467 -5.405 6.153 1.00 98.31 92 ILE A N 1
ATOM 684 C CA . ILE A 1 92 ? -7.125 -4.970 6.553 1.00 98.31 92 ILE A CA 1
ATOM 685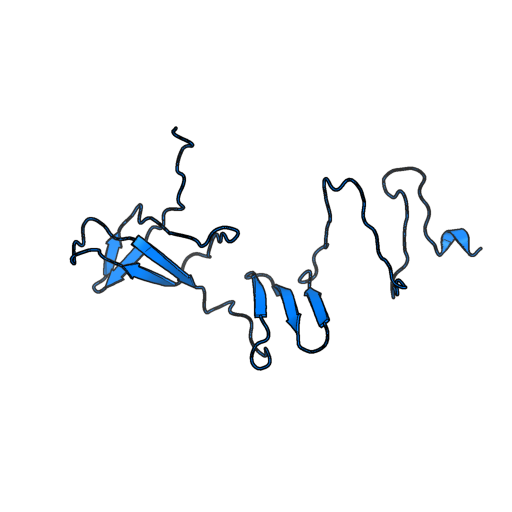 C C . ILE A 1 92 ? -6.433 -6.173 7.192 1.00 98.31 92 ILE A C 1
ATOM 687 O O . ILE A 1 92 ? -6.866 -6.661 8.232 1.00 98.31 92 ILE A O 1
ATOM 691 N N . ASN A 1 93 ? -5.365 -6.657 6.565 1.00 97.88 93 ASN A N 1
ATOM 692 C CA . ASN A 1 93 ? -4.544 -7.751 7.066 1.00 97.88 93 ASN A CA 1
ATOM 693 C C . ASN A 1 93 ? -3.173 -7.201 7.481 1.00 97.88 93 ASN A C 1
ATOM 695 O O . ASN A 1 93 ? -2.404 -6.750 6.634 1.00 97.88 93 ASN A O 1
ATOM 699 N N . GLY A 1 94 ? -2.859 -7.266 8.777 1.00 97.81 94 GLY A N 1
ATOM 700 C CA . GLY A 1 94 ? -1.574 -6.825 9.329 1.00 97.81 94 GLY A CA 1
ATOM 701 C C . GLY A 1 94 ? -0.399 -7.781 9.084 1.00 97.81 94 GLY A C 1
ATOM 702 O O . GLY A 1 94 ? 0.694 -7.518 9.568 1.00 97.81 94 GLY A O 1
ATOM 703 N N . GLY A 1 95 ? -0.581 -8.915 8.394 1.00 97.12 95 GLY A N 1
ATOM 704 C CA . GLY A 1 95 ? 0.511 -9.862 8.112 1.00 97.12 95 GLY A CA 1
ATOM 705 C C . GLY A 1 95 ? 1.185 -10.423 9.375 1.00 97.12 95 GLY A C 1
ATOM 706 O O . GLY A 1 95 ? 2.391 -10.647 9.385 1.00 97.12 95 GLY A O 1
ATOM 707 N N . GLY A 1 96 ? 0.426 -10.575 10.468 1.00 97.19 96 GLY A N 1
ATOM 708 C CA . GLY A 1 96 ? 0.949 -10.945 11.793 1.00 97.19 96 GLY A CA 1
ATOM 709 C C . GLY A 1 96 ? 1.520 -9.783 12.622 1.00 97.19 96 GLY A C 1
ATOM 710 O O . GLY A 1 96 ? 2.051 -10.022 13.704 1.00 97.19 96 GLY A O 1
ATOM 711 N N . LYS A 1 97 ? 1.409 -8.537 12.146 1.00 97.56 97 LYS A N 1
ATOM 712 C CA . LYS A 1 97 ? 1.896 -7.310 12.801 1.00 97.56 97 LYS A CA 1
ATOM 713 C C . LYS A 1 97 ? 0.724 -6.426 13.273 1.00 97.56 97 LYS A C 1
ATOM 715 O O . LYS A 1 97 ? -0.400 -6.602 12.795 1.00 97.56 97 LYS A O 1
ATOM 720 N N . PRO A 1 98 ? 0.955 -5.463 14.188 1.00 96.69 98 PRO A N 1
ATOM 721 C CA . PRO A 1 98 ? -0.083 -4.541 14.649 1.00 96.69 98 PRO A CA 1
ATOM 722 C C . PRO A 1 98 ? -0.609 -3.615 13.543 1.00 96.69 98 PRO A C 1
ATOM 724 O O . PRO A 1 98 ? 0.163 -3.087 12.745 1.00 96.69 98 PRO A O 1
ATOM 727 N N . VAL A 1 99 ? -1.913 -3.330 13.568 1.00 97.25 99 VAL A N 1
ATOM 728 C CA . VAL A 1 99 ? -2.521 -2.214 12.825 1.00 97.25 99 VAL A CA 1
ATOM 729 C C . VAL A 1 99 ? -2.641 -1.034 13.787 1.00 97.25 99 VAL A C 1
ATOM 731 O O . VAL A 1 99 ? -3.381 -1.117 14.765 1.00 97.25 99 VAL A O 1
ATOM 734 N N . ILE A 1 100 ? -1.896 0.046 13.540 1.00 96.00 100 ILE A N 1
ATOM 735 C CA . ILE A 1 100 ? -1.790 1.191 14.458 1.00 96.00 100 ILE A CA 1
ATOM 736 C C . ILE A 1 100 ? -2.316 2.458 13.780 1.00 96.00 100 ILE A C 1
ATOM 738 O O . ILE A 1 100 ? -1.870 2.818 12.692 1.00 96.00 100 ILE A O 1
ATOM 742 N N . PHE A 1 101 ? -3.225 3.163 14.453 1.00 95.81 101 PHE A N 1
ATOM 743 C CA . PHE A 1 101 ? -3.713 4.482 14.049 1.00 95.81 101 PHE A CA 1
ATOM 744 C C . PHE A 1 101 ? -3.053 5.544 14.936 1.00 95.81 101 PHE A C 1
ATOM 746 O O . PHE A 1 101 ? -3.226 5.523 16.152 1.00 95.81 101 PHE A O 1
ATOM 753 N N . THR A 1 102 ? -2.283 6.463 14.348 1.00 96.62 102 THR A N 1
ATOM 754 C CA . THR A 1 102 ? -1.506 7.477 15.084 1.00 96.62 102 THR A CA 1
ATOM 755 C C . THR A 1 102 ? -1.893 8.899 14.679 1.00 96.62 102 THR A C 1
ATOM 757 O O . THR A 1 102 ? -2.412 9.131 13.589 1.00 96.62 102 THR A O 1
ATOM 760 N N . ASN A 1 103 ? -1.648 9.860 15.578 1.00 95.88 103 ASN A N 1
ATOM 761 C CA . ASN A 1 103 ? -1.847 11.303 15.363 1.00 95.88 103 ASN A CA 1
ATOM 762 C C . ASN A 1 103 ? -3.253 11.718 14.856 1.00 95.88 103 ASN A C 1
ATOM 764 O O . ASN A 1 103 ? -3.410 12.745 14.196 1.00 95.88 103 ASN A O 1
ATOM 768 N N . ALA A 1 104 ? -4.283 10.924 15.162 1.00 96.00 104 ALA A N 1
ATOM 769 C CA . ALA A 1 104 ? -5.674 11.214 14.832 1.00 96.00 104 ALA A CA 1
ATOM 770 C C . ALA A 1 104 ? -6.394 11.842 16.035 1.00 96.00 104 ALA A C 1
ATOM 772 O O . ALA A 1 104 ? -6.253 11.372 17.161 1.00 96.00 104 ALA A O 1
ATOM 773 N N . THR A 1 105 ? -7.217 12.868 15.804 1.00 97.81 105 THR A N 1
ATOM 774 C CA . THR A 1 105 ? -7.975 13.546 16.876 1.00 97.81 105 THR A CA 1
ATOM 775 C C . THR A 1 105 ? -9.161 12.731 17.397 1.00 97.81 105 THR A C 1
ATOM 777 O O . THR A 1 105 ? -9.649 12.994 18.495 1.00 97.81 105 THR A O 1
ATOM 780 N N . LYS A 1 106 ? -9.653 11.762 16.613 1.00 96.38 106 LYS A N 1
ATOM 781 C CA . LYS A 1 106 ? -10.773 10.885 16.968 1.00 96.38 106 LYS A CA 1
ATOM 782 C C . LYS A 1 106 ? -10.789 9.632 16.092 1.00 96.38 106 LYS A C 1
ATOM 784 O O . LYS A 1 106 ? -10.765 9.743 14.870 1.00 96.38 106 LYS A O 1
ATOM 789 N N . ALA A 1 107 ? -10.956 8.464 16.707 1.00 96.56 107 ALA A N 1
ATOM 790 C CA . ALA A 1 107 ? -11.543 7.300 16.046 1.00 96.56 107 ALA A CA 1
ATOM 791 C C . ALA A 1 107 ? -13.050 7.268 16.358 1.00 96.56 107 ALA A C 1
ATOM 793 O O . ALA A 1 107 ? -13.457 7.521 17.494 1.00 96.56 107 ALA A O 1
ATOM 794 N N . ARG A 1 108 ? -13.897 6.994 15.360 1.00 96.56 108 ARG A N 1
ATOM 795 C CA . ARG A 1 108 ? -15.343 6.808 15.546 1.00 96.56 108 ARG A CA 1
ATOM 796 C C . ARG A 1 108 ? -15.810 5.638 14.693 1.00 96.56 108 ARG A C 1
ATOM 798 O O . ARG A 1 108 ? -15.571 5.627 13.492 1.00 96.56 108 ARG A O 1
ATOM 805 N N . PHE A 1 109 ? -16.524 4.714 15.319 1.00 96.88 109 PHE A N 1
ATOM 806 C CA . PHE A 1 109 ? -17.210 3.619 14.650 1.00 96.88 109 PHE A CA 1
ATOM 807 C C . PHE A 1 109 ? -18.712 3.851 14.828 1.00 96.88 109 PHE A C 1
ATOM 809 O O . PHE A 1 109 ? -19.196 3.948 15.952 1.00 96.88 109 PHE A O 1
ATOM 816 N N . GLU A 1 110 ? -19.442 4.018 13.726 1.00 97.69 110 GLU A N 1
ATOM 817 C CA . GLU A 1 110 ? -20.901 4.241 13.729 1.00 97.69 110 GLU A CA 1
ATOM 818 C C . GLU A 1 110 ? -21.635 2.921 13.449 1.00 97.69 110 GLU A C 1
ATOM 820 O O . GLU A 1 110 ? -22.533 2.834 12.618 1.00 97.69 110 GLU A O 1
ATOM 825 N N . MET A 1 111 ? -21.169 1.871 14.126 1.00 97.38 111 MET A N 1
ATOM 826 C CA . MET A 1 111 ? -21.559 0.471 13.973 1.00 97.38 111 MET A CA 1
ATOM 827 C C . MET A 1 111 ? -21.204 -0.304 15.258 1.00 97.38 111 MET A C 1
ATOM 829 O O . MET A 1 111 ? -20.360 0.172 16.026 1.00 97.38 111 MET A O 1
ATOM 833 N N . PRO A 1 112 ? -21.787 -1.492 15.501 1.00 97.31 112 PRO A N 1
ATOM 834 C CA . PRO A 1 112 ? -21.293 -2.419 16.519 1.00 97.31 112 PRO A CA 1
ATOM 835 C C . PRO A 1 112 ? -19.822 -2.797 16.287 1.00 97.31 112 PRO A C 1
ATOM 837 O O . PRO A 1 112 ? -19.357 -2.836 15.148 1.00 97.31 112 PRO A O 1
ATOM 840 N N . ILE A 1 113 ? -19.101 -3.108 17.365 1.00 95.81 113 ILE A N 1
ATOM 841 C CA . ILE A 1 113 ? -17.724 -3.614 17.310 1.00 95.81 113 ILE A CA 1
ATOM 842 C C . ILE A 1 113 ? -17.725 -5.032 17.875 1.00 95.81 113 ILE A C 1
ATOM 844 O O . ILE A 1 113 ? -18.031 -5.233 19.049 1.00 95.81 113 ILE A O 1
ATOM 848 N N . GLU A 1 114 ? -17.359 -6.002 17.043 1.00 95.38 114 GLU A N 1
ATOM 849 C CA . GLU A 1 114 ? -17.120 -7.383 17.457 1.00 95.38 114 GLU A CA 1
ATOM 850 C C . GLU A 1 114 ? -15.614 -7.614 17.623 1.00 95.38 114 GLU A C 1
ATOM 852 O O . GLU A 1 114 ? -14.810 -7.166 16.806 1.00 95.38 114 GLU A O 1
ATOM 857 N N . SER A 1 115 ? -15.226 -8.310 18.692 1.00 96.06 115 SER A N 1
ATOM 858 C CA . SER A 1 115 ? -13.836 -8.675 18.970 1.00 96.06 115 SER A CA 1
ATOM 859 C C . SER A 1 115 ? -13.781 -10.076 19.566 1.00 96.06 115 SER A C 1
ATOM 861 O O . SER A 1 115 ? -14.507 -10.383 20.511 1.00 96.06 115 SER A O 1
ATOM 863 N N . THR A 1 116 ? -12.903 -10.9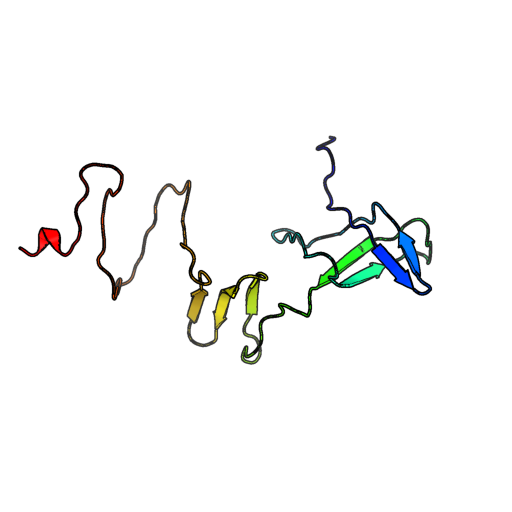19 19.023 1.00 96.50 116 THR A N 1
ATOM 864 C CA . THR A 1 116 ? -12.585 -12.247 19.574 1.00 96.50 116 THR A CA 1
ATOM 865 C C . THR A 1 116 ? -11.528 -12.185 20.679 1.00 96.50 116 THR A C 1
ATOM 867 O O . THR A 1 116 ? -11.410 -13.124 21.461 1.00 96.50 116 THR A O 1
ATOM 870 N N . GLY A 1 117 ? -10.769 -11.086 20.748 1.00 95.06 117 GLY A N 1
ATOM 871 C CA . GLY A 1 117 ? -9.863 -10.762 21.848 1.00 95.06 117 GLY A CA 1
ATOM 872 C C . GLY A 1 117 ? -10.488 -9.778 22.837 1.00 95.06 117 GLY A C 1
ATOM 873 O O . GLY A 1 117 ? -11.521 -9.161 22.564 1.00 95.06 117 GLY A O 1
ATOM 874 N N . ASP A 1 118 ? -9.839 -9.606 23.984 1.00 95.62 118 ASP A N 1
ATOM 875 C CA . ASP A 1 118 ? -10.226 -8.590 24.962 1.00 95.62 118 ASP A CA 1
ATOM 876 C C . ASP A 1 118 ? -9.943 -7.167 24.441 1.00 95.62 118 ASP A C 1
ATOM 878 O O . ASP A 1 118 ? -9.061 -6.954 23.607 1.00 95.62 118 ASP A O 1
ATOM 882 N N . ILE A 1 119 ? -10.694 -6.187 24.939 1.00 95.56 119 ILE A N 1
ATOM 883 C CA . ILE A 1 119 ? -10.554 -4.772 24.582 1.00 95.56 119 ILE A CA 1
ATOM 884 C C . ILE A 1 119 ? -9.988 -4.047 25.798 1.00 95.56 119 ILE A C 1
ATOM 886 O O . ILE A 1 119 ? -10.585 -4.099 26.870 1.00 95.56 119 ILE A O 1
ATOM 890 N N . ARG A 1 120 ? -8.858 -3.356 25.633 1.00 94.62 120 ARG A N 1
ATOM 891 C CA . ARG A 1 120 ? -8.237 -2.538 26.681 1.00 94.62 120 ARG A CA 1
ATOM 892 C C . ARG A 1 120 ? -8.324 -1.059 26.328 1.00 94.62 120 ARG A C 1
ATOM 894 O O . ARG A 1 120 ? -7.927 -0.670 25.232 1.00 94.62 120 ARG A O 1
ATOM 901 N N . ASP A 1 121 ? -8.814 -0.248 27.260 1.00 93.62 121 ASP A N 1
ATOM 902 C CA . ASP A 1 121 ? -8.768 1.210 27.160 1.00 93.62 121 ASP A CA 1
ATOM 903 C C . ASP A 1 121 ? -7.488 1.762 27.815 1.00 93.62 121 ASP A C 1
ATOM 905 O O . ASP A 1 121 ? -6.825 1.055 28.572 1.00 93.62 121 ASP A O 1
ATOM 909 N N . ASN A 1 122 ? -7.119 3.010 27.489 1.00 92.88 122 ASN A N 1
ATOM 910 C CA . ASN A 1 122 ? -6.093 3.810 28.185 1.00 92.88 122 ASN A CA 1
ATOM 911 C C . ASN A 1 122 ? -4.818 3.020 28.606 1.00 92.88 122 ASN A C 1
ATOM 913 O O . ASN A 1 122 ? -4.356 3.099 29.748 1.00 92.88 122 ASN A O 1
ATOM 917 N N . CYS A 1 123 ? -4.283 2.204 27.686 1.00 91.56 123 CYS A N 1
ATOM 918 C CA . CYS A 1 123 ? -3.386 1.083 28.000 1.00 91.56 123 CYS A CA 1
ATOM 919 C C . CYS A 1 123 ? -2.016 1.473 28.574 1.00 91.56 123 CYS A C 1
ATOM 921 O O . CYS A 1 123 ? -1.440 0.693 29.332 1.00 91.56 123 CYS A O 1
ATOM 923 N N . ASP A 1 124 ? -1.537 2.676 28.257 1.00 91.94 124 ASP A N 1
ATOM 924 C CA . ASP A 1 124 ? -0.231 3.206 28.676 1.00 91.94 124 ASP A CA 1
ATOM 925 C C . ASP A 1 124 ? -0.323 3.999 30.000 1.00 91.94 124 ASP A C 1
ATOM 927 O O . ASP A 1 124 ? 0.538 4.814 30.332 1.00 91.94 124 ASP A O 1
ATOM 931 N N . SER A 1 125 ? -1.413 3.800 30.746 1.00 94.19 125 SER A N 1
ATOM 932 C CA . SER A 1 125 ? -1.757 4.506 31.981 1.00 94.19 125 SER A CA 1
ATOM 933 C C . SER A 1 125 ? -2.609 3.590 32.882 1.00 94.19 125 SER A C 1
ATOM 935 O O . SER A 1 125 ? -2.415 2.375 32.909 1.00 94.19 125 SER A O 1
ATOM 937 N N . SER A 1 126 ? -3.560 4.139 33.638 1.00 92.06 126 SER A N 1
ATOM 938 C CA . SER A 1 126 ? -4.454 3.410 34.553 1.00 92.06 126 SER A CA 1
ATOM 939 C C . SER A 1 126 ? -5.605 2.633 33.883 1.00 92.06 126 SER A C 1
ATOM 941 O O . SER A 1 126 ? -6.536 2.217 34.573 1.00 92.06 126 SER A O 1
ATOM 943 N N . GLY A 1 127 ? -5.577 2.457 32.557 1.00 91.50 127 GLY A N 1
ATOM 944 C CA . GLY A 1 127 ? -6.638 1.806 31.785 1.00 91.50 127 GLY A CA 1
ATOM 945 C C . GLY A 1 127 ? -6.772 0.300 32.014 1.00 91.50 127 GLY A C 1
ATOM 946 O O . GLY A 1 127 ? -5.775 -0.413 32.206 1.00 91.50 127 GLY A O 1
ATOM 947 N N . LYS A 1 128 ? -8.018 -0.176 31.953 1.00 93.75 128 LYS A N 1
ATOM 948 C CA . LYS A 1 128 ? -8.430 -1.554 32.260 1.00 93.75 128 LYS A CA 1
ATOM 949 C C . LYS A 1 128 ? -8.899 -2.289 31.007 1.00 93.75 128 LYS A C 1
ATOM 951 O O . LYS A 1 128 ? -9.139 -1.688 29.959 1.00 93.75 128 LYS A O 1
ATOM 956 N N . THR A 1 129 ? -9.056 -3.604 31.107 1.00 95.75 129 THR A N 1
ATOM 957 C CA . THR A 1 129 ? -9.707 -4.397 30.058 1.00 95.75 129 THR A CA 1
ATOM 958 C C . THR A 1 129 ? -11.208 -4.566 30.285 1.00 95.75 129 THR A C 1
ATOM 960 O O . THR A 1 129 ? -11.713 -4.488 31.406 1.00 95.75 129 THR A O 1
ATOM 963 N N . MET A 1 130 ? -11.945 -4.848 29.211 1.00 95.25 130 MET A N 1
ATOM 964 C CA . MET A 1 130 ? -13.370 -5.163 29.280 1.00 95.25 130 MET A CA 1
ATOM 965 C C . MET A 1 130 ? -13.642 -6.493 29.996 1.00 95.25 130 MET A C 1
ATOM 967 O O . MET A 1 130 ? -14.765 -6.690 30.455 1.00 95.25 130 MET A O 1
ATOM 971 N N . ALA A 1 131 ? -12.665 -7.398 30.133 1.00 94.94 131 ALA A N 1
ATOM 972 C CA . ALA A 1 131 ? -12.768 -8.534 31.052 1.00 94.94 131 ALA A CA 1
ATOM 973 C C . ALA A 1 131 ? -12.649 -8.100 32.526 1.00 94.94 131 ALA A C 1
ATOM 975 O O . ALA A 1 131 ? -13.494 -8.485 33.330 1.00 94.94 131 ALA A O 1
ATOM 976 N N . GLU A 1 132 ? -11.682 -7.240 32.871 1.00 94.19 132 GLU A N 1
ATOM 977 C CA . GLU A 1 132 ? -11.482 -6.696 34.233 1.00 94.19 132 GLU A CA 1
ATOM 978 C C . GLU A 1 132 ? -12.636 -5.802 34.735 1.00 94.19 132 GLU A C 1
ATOM 980 O O . GLU A 1 132 ? -12.681 -5.446 35.915 1.00 94.19 132 GLU A O 1
ATOM 985 N N . MET A 1 133 ? -13.543 -5.389 33.843 1.00 94.56 133 MET A N 1
ATOM 986 C CA . MET A 1 133 ? -14.757 -4.624 34.163 1.00 94.56 133 MET A CA 1
ATOM 987 C C . MET A 1 133 ? -16.021 -5.495 34.303 1.00 94.56 133 MET A C 1
ATOM 989 O O . MET A 1 133 ? -17.089 -4.963 34.598 1.00 94.56 133 MET A O 1
ATOM 993 N N . ARG A 1 134 ? -15.940 -6.812 34.055 1.00 91.94 134 ARG A N 1
ATOM 994 C CA . ARG A 1 134 ? -17.085 -7.752 34.099 1.00 91.94 134 ARG A CA 1
ATOM 995 C C . ARG A 1 134 ? -17.154 -8.590 35.385 1.00 91.94 134 ARG A C 1
ATOM 997 O O . ARG A 1 134 ? -18.037 -9.440 35.490 1.00 91.94 134 ARG A O 1
ATOM 1004 N N . THR A 1 135 ? -16.227 -8.366 36.315 1.00 80.75 135 THR A N 1
ATOM 1005 C CA . THR A 1 135 ? -16.069 -9.072 37.598 1.00 80.75 135 THR A CA 1
ATOM 1006 C C . THR A 1 135 ? -16.312 -8.139 38.774 1.00 80.75 135 THR A C 1
ATOM 1008 O O . THR A 1 135 ? -17.147 -8.498 39.627 1.00 80.75 135 THR A O 1
#

Mean predicted aligned error: 5.38 Å

Foldseek 3Di:
DPPPDPFDWDFDQDPVRDTDGRAGEDDDPPDDDDDDPPWDFDWDDVVVDPVHIHTDDTGDPVQDDDDADPPKDWDADSLGFIFIQHPVGTDGDPSPDDDDDPPDPDDDDPDDDDDPDWDWPPVVDPIDIPVVVVD

pLDDT: mean 92.26, std 9.53, range [33.88, 98.62]